Protein AF-A0A4S2EFX0-F1 (afdb_monomer_lite)

pLDDT: mean 88.39, std 13.39, range [32.31, 98.19]

Organism: Parabacteroides distasonis (NCBI:txid823)

Foldseek 3Di:
DDQPWPDPPAAWDAPPDDLVNLLGLAVTDSDPVLVVVQVVLCVVLVFDPVLLVQLSVQLSVLRPPNLLHDNDTHHHNLLSSLLSCLLVCLVVVDDCVVLVVVLVVQVPP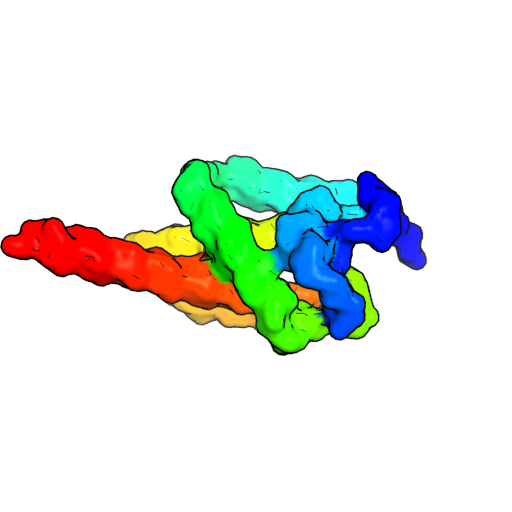PPRSSSSSVRSSVSSNVVNVVVVVCVVVVVD

Radius of gyration: 15.4 Å; chains: 1; bounding box: 50×30×37 Å

InterPro domains:
  IPR035952 Rhomboid-like superfamily [G3DSA:1.20.1540.10] (2-138)
  IPR035952 Rhomboid-like superfamily [SSF144091] (19-131)

Secondary structure (DSSP, 8-state):
-----SS-S-S-B-TT--HHHHHHGGG--SSHHHHHHHHHHHHHH---HHHHHHHHHHHHHHHTSGGG--SS-B-STHHHHHHHHHHHHHHTT--THHHHHHHHHHHTSTT--HHHHHHHHHHHHHHHHHHHHHHHHTT-

Structure (mmCIF, N/CA/C/O backbone):
data_AF-A0A4S2EFX0-F1
#
_entry.id   AF-A0A4S2EFX0-F1
#
loop_
_atom_site.group_PDB
_atom_site.id
_atom_site.type_symbol
_atom_site.label_atom_id
_atom_site.label_alt_id
_atom_site.label_comp_id
_atom_site.label_asym_id
_atom_site.label_entity_id
_atom_site.label_seq_id
_atom_site.pdbx_PDB_ins_code
_atom_site.Cartn_x
_atom_site.Cartn_y
_atom_site.Cartn_z
_atom_site.occupancy
_atom_site.B_iso_or_equiv
_atom_site.auth_seq_id
_atom_site.auth_comp_id
_atom_site.auth_asym_id
_atom_site.auth_atom_id
_atom_site.pdbx_PDB_model_num
ATOM 1 N N . MET A 1 1 ? 22.131 -5.503 -12.632 1.00 35.03 1 MET A N 1
ATOM 2 C CA . MET A 1 1 ? 21.477 -5.897 -11.366 1.00 35.03 1 MET A CA 1
ATOM 3 C C . MET A 1 1 ? 20.569 -7.075 -11.675 1.00 35.03 1 MET A C 1
ATOM 5 O O . MET A 1 1 ? 19.579 -6.887 -12.367 1.00 35.03 1 MET A O 1
ATOM 9 N N . VAL A 1 2 ? 20.958 -8.291 -11.286 1.00 32.31 2 VAL A N 1
ATOM 10 C CA . VAL A 1 2 ? 20.162 -9.497 -11.552 1.00 32.31 2 VAL A CA 1
ATOM 11 C C . VAL A 1 2 ? 18.948 -9.451 -10.629 1.00 32.31 2 VAL A C 1
ATOM 13 O O . VAL A 1 2 ? 19.073 -9.641 -9.422 1.00 32.31 2 VAL A O 1
ATOM 16 N N . ILE A 1 3 ? 17.781 -9.130 -11.189 1.00 45.12 3 ILE A N 1
ATOM 17 C CA . ILE A 1 3 ? 16.500 -9.411 -10.544 1.00 45.12 3 ILE A CA 1
ATOM 18 C C . ILE A 1 3 ? 16.449 -10.934 -10.464 1.00 45.12 3 ILE A C 1
ATOM 20 O O . ILE A 1 3 ? 16.264 -11.600 -11.481 1.00 45.12 3 ILE A O 1
ATOM 24 N N . LEU A 1 4 ? 16.697 -11.498 -9.281 1.00 41.41 4 LEU A N 1
ATOM 25 C CA . LEU A 1 4 ? 16.442 -12.911 -9.037 1.00 41.41 4 LEU A CA 1
ATOM 26 C C . LEU A 1 4 ? 14.917 -13.052 -9.005 1.00 41.41 4 LEU A C 1
ATOM 28 O O . LEU A 1 4 ? 14.279 -12.950 -7.958 1.00 41.41 4 LEU A O 1
ATOM 32 N N . GLN A 1 5 ? 14.334 -13.147 -10.197 1.00 49.34 5 GLN A N 1
ATOM 33 C CA . GLN A 1 5 ? 12.903 -13.207 -10.428 1.00 49.34 5 GLN A CA 1
ATOM 34 C C . GLN A 1 5 ? 12.439 -14.596 -9.975 1.00 49.34 5 GLN A C 1
ATOM 36 O O . GLN A 1 5 ? 12.348 -15.530 -10.762 1.00 49.34 5 GLN A O 1
ATOM 41 N N . LEU A 1 6 ? 12.167 -14.750 -8.675 1.00 49.47 6 LEU A N 1
ATOM 42 C CA . LEU A 1 6 ? 11.620 -15.989 -8.098 1.00 49.47 6 LEU A CA 1
ATOM 43 C C . LEU A 1 6 ? 10.192 -16.301 -8.595 1.00 49.47 6 LEU A C 1
ATOM 45 O O . LEU A 1 6 ? 9.593 -17.289 -8.191 1.00 49.47 6 LEU A O 1
ATOM 49 N N . ALA A 1 7 ? 9.655 -15.475 -9.491 1.00 45.53 7 ALA A N 1
ATOM 50 C CA . ALA A 1 7 ? 8.403 -15.680 -10.187 1.00 45.53 7 ALA A CA 1
ATOM 51 C C . ALA A 1 7 ? 8.659 -15.541 -11.689 1.00 45.53 7 ALA A C 1
ATOM 53 O O . ALA A 1 7 ? 9.008 -14.459 -12.162 1.00 45.53 7 ALA A O 1
ATOM 54 N N . GLY A 1 8 ? 8.510 -16.629 -12.444 1.00 51.53 8 GLY A N 1
ATOM 55 C CA . GLY A 1 8 ? 8.619 -16.583 -13.899 1.00 51.53 8 GLY A CA 1
ATOM 56 C C . GLY A 1 8 ? 7.682 -15.520 -14.474 1.00 51.53 8 GLY A C 1
ATOM 57 O O . GLY A 1 8 ? 6.493 -15.589 -14.211 1.00 51.53 8 GLY A O 1
ATOM 58 N N . LYS A 1 9 ? 8.243 -14.533 -15.187 1.00 56.78 9 LYS A N 1
ATOM 59 C CA . LYS A 1 9 ? 7.655 -13.516 -16.095 1.00 56.78 9 LYS A CA 1
ATOM 60 C C . LYS A 1 9 ? 6.271 -12.865 -15.844 1.00 56.78 9 LYS A C 1
ATOM 62 O O . LYS A 1 9 ? 5.973 -11.935 -16.576 1.00 56.78 9 LYS A O 1
ATOM 67 N N . HIS A 1 10 ? 5.451 -13.243 -14.863 1.00 61.78 10 HIS A N 1
ATOM 68 C CA . HIS A 1 10 ? 3.995 -13.056 -14.978 1.00 61.78 10 HIS A CA 1
ATOM 69 C C . HIS A 1 10 ? 3.241 -12.517 -13.756 1.00 61.78 10 HIS A C 1
ATOM 71 O O . HIS A 1 10 ? 2.026 -12.616 -13.735 1.00 61.78 10 HIS A O 1
ATOM 77 N N . PHE A 1 11 ? 3.886 -11.921 -12.749 1.00 81.00 11 PHE A N 1
ATOM 78 C CA . PHE A 1 11 ? 3.138 -11.394 -11.593 1.00 81.00 11 PHE A CA 1
ATOM 79 C C . PHE A 1 11 ? 3.752 -10.095 -11.055 1.00 81.00 11 PHE A C 1
ATOM 81 O O . PHE A 1 11 ? 4.281 -10.052 -9.947 1.00 81.00 11 PHE A O 1
ATOM 88 N N . TYR A 1 12 ? 3.741 -9.036 -11.852 1.00 88.06 12 TYR A N 1
ATOM 89 C CA . TYR A 1 12 ? 4.130 -7.674 -11.472 1.00 88.06 12 TYR A CA 1
ATOM 90 C C . TYR A 1 12 ? 3.226 -6.702 -12.217 1.00 88.06 12 TYR A C 1
ATOM 92 O O . TYR A 1 12 ? 2.734 -7.063 -13.279 1.00 88.06 12 TYR A O 1
ATOM 100 N N . PHE A 1 13 ? 3.048 -5.482 -11.708 1.00 92.06 13 PHE A N 1
ATOM 101 C CA . PHE A 1 13 ? 2.299 -4.470 -12.451 1.00 92.06 13 PHE A CA 1
ATOM 102 C C . PHE A 1 13 ? 3.183 -3.318 -12.939 1.00 92.06 13 PHE A C 1
ATOM 104 O O . PHE A 1 13 ? 4.046 -2.827 -12.206 1.00 92.06 13 PHE A O 1
ATOM 111 N N . ASP A 1 14 ? 2.959 -2.891 -14.174 1.00 90.56 14 ASP A N 1
ATOM 112 C CA . ASP A 1 14 ? 3.486 -1.675 -14.789 1.00 90.56 14 ASP A CA 1
ATOM 113 C C . ASP A 1 14 ? 2.390 -0.995 -15.633 1.00 90.56 14 ASP A C 1
ATOM 115 O O . ASP A 1 14 ? 1.211 -1.337 -15.534 1.00 90.56 14 ASP A O 1
ATOM 119 N N . THR A 1 15 ? 2.754 0.002 -16.439 1.00 87.69 15 THR A N 1
ATOM 120 C CA . THR A 1 15 ? 1.807 0.763 -17.272 1.00 87.69 15 THR A CA 1
ATOM 121 C C . THR A 1 15 ? 1.043 -0.063 -18.312 1.00 87.69 15 THR A C 1
ATOM 123 O O . THR A 1 15 ? 0.033 0.421 -18.816 1.00 87.69 15 THR A O 1
ATOM 126 N N . ASN A 1 16 ? 1.511 -1.263 -18.662 1.00 87.50 16 ASN A N 1
ATOM 127 C CA . ASN A 1 16 ? 0.931 -2.126 -19.696 1.00 87.50 16 ASN A CA 1
ATOM 128 C C . ASN A 1 16 ? 0.351 -3.430 -19.128 1.00 87.50 16 ASN A C 1
ATOM 130 O O . ASN A 1 16 ? 0.014 -4.341 -19.887 1.00 87.50 16 ASN A O 1
ATOM 134 N N . SER A 1 17 ? 0.267 -3.542 -17.804 1.00 87.06 17 SER A N 1
ATOM 135 C CA . SER A 1 17 ? -0.185 -4.762 -17.149 1.00 87.06 17 SER A CA 1
ATOM 136 C C . SER A 1 17 ? -1.658 -5.057 -17.381 1.00 87.06 17 SER A C 1
ATOM 138 O O . SER A 1 17 ? -2.509 -4.169 -17.458 1.00 87.06 17 SER A O 1
ATOM 140 N N . ILE A 1 18 ? -1.962 -6.350 -17.460 1.00 90.62 18 ILE A N 1
ATOM 141 C CA . ILE A 1 18 ? -3.340 -6.829 -17.532 1.00 90.62 18 ILE A CA 1
ATOM 142 C C . ILE A 1 18 ? -3.956 -6.846 -16.125 1.00 90.62 18 ILE A C 1
ATOM 144 O O . ILE A 1 18 ? -3.230 -6.984 -15.139 1.00 90.62 18 ILE A O 1
ATOM 148 N N . PRO A 1 19 ? -5.296 -6.791 -15.986 1.00 90.94 19 PRO A N 1
ATOM 149 C CA . PRO A 1 19 ? -5.951 -6.732 -14.678 1.00 90.94 19 PRO A CA 1
ATOM 150 C C . PRO A 1 19 ? -5.514 -7.819 -13.689 1.00 90.94 19 PRO A C 1
ATOM 152 O O . PRO A 1 19 ? -5.439 -7.559 -12.495 1.00 90.94 19 PRO A O 1
ATOM 155 N N . TYR A 1 20 ? -5.197 -9.022 -14.170 1.00 90.94 20 TYR A N 1
ATOM 156 C CA . TYR A 1 20 ? -4.749 -10.147 -13.347 1.00 90.94 20 TYR A CA 1
ATOM 157 C C . TYR A 1 20 ? -3.451 -9.864 -12.568 1.00 90.94 20 TYR A C 1
ATOM 159 O O . TYR A 1 20 ? -3.330 -10.251 -11.404 1.00 90.94 20 TYR A O 1
ATOM 167 N N . ASP A 1 21 ? -2.519 -9.117 -13.158 1.00 92.00 21 ASP A N 1
ATOM 168 C CA . ASP A 1 21 ? -1.228 -8.799 -12.542 1.00 92.00 21 ASP A CA 1
ATOM 169 C C . ASP A 1 21 ? -1.389 -7.975 -11.255 1.00 92.00 21 ASP A C 1
ATOM 171 O O . ASP A 1 21 ? -0.691 -8.189 -10.259 1.00 92.00 21 ASP A O 1
ATOM 175 N N . HIS A 1 22 ? -2.379 -7.081 -11.241 1.00 93.94 22 HIS A N 1
ATOM 176 C CA . HIS A 1 22 ? -2.731 -6.232 -10.103 1.00 93.94 22 HIS A CA 1
ATOM 177 C C . HIS A 1 22 ? -3.203 -7.028 -8.878 1.00 93.94 22 HIS A C 1
ATOM 179 O O . HIS A 1 22 ? -3.050 -6.571 -7.744 1.00 93.94 22 HIS A O 1
ATOM 185 N N . PHE A 1 23 ? -3.735 -8.237 -9.074 1.00 94.06 23 PHE A N 1
ATOM 186 C CA . PHE A 1 23 ? -4.134 -9.114 -7.970 1.00 94.06 23 PHE A CA 1
ATOM 187 C C . PHE A 1 23 ? -2.957 -9.894 -7.381 1.00 94.06 23 PHE A C 1
ATOM 189 O O . PHE A 1 23 ? -3.009 -10.283 -6.209 1.00 94.06 23 PHE A O 1
ATOM 196 N N . LEU A 1 24 ? -1.902 -10.130 -8.167 1.00 92.38 24 LEU A N 1
ATOM 197 C CA . LEU A 1 24 ? -0.848 -11.083 -7.815 1.00 92.38 24 LEU A CA 1
ATOM 198 C C . LEU A 1 24 ? 0.520 -10.467 -7.541 1.00 92.38 24 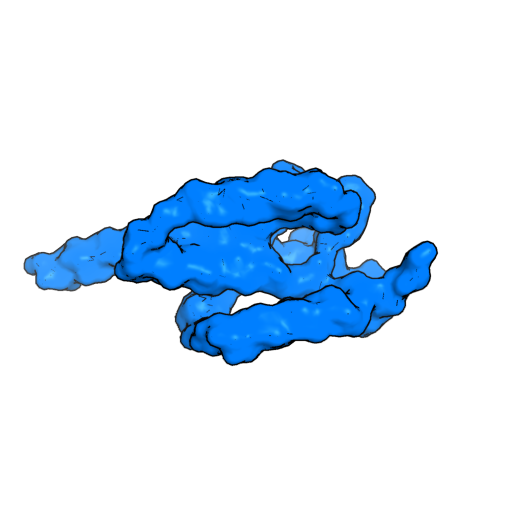LEU A C 1
ATOM 200 O O . LEU A 1 24 ? 1.341 -11.112 -6.886 1.00 92.38 24 LEU A O 1
ATOM 204 N N . TYR A 1 25 ? 0.760 -9.216 -7.940 1.00 92.50 25 TYR A N 1
ATOM 205 C CA . TYR A 1 25 ? 2.053 -8.549 -7.738 1.00 92.50 25 TYR A CA 1
ATOM 206 C C . TYR A 1 25 ? 2.527 -8.534 -6.274 1.00 92.50 25 TYR A C 1
ATOM 208 O O . TYR A 1 25 ? 3.724 -8.447 -5.999 1.00 92.50 25 TYR A O 1
ATOM 216 N N . THR A 1 26 ? 1.600 -8.607 -5.312 1.00 93.50 26 THR A N 1
ATOM 217 C CA . THR A 1 26 ? 1.925 -8.587 -3.881 1.00 93.50 26 THR A CA 1
ATOM 218 C C . THR A 1 26 ? 2.671 -9.847 -3.422 1.00 93.50 26 THR A C 1
ATOM 220 O O . THR A 1 26 ? 3.386 -9.819 -2.419 1.00 93.50 26 THR A O 1
ATOM 223 N N . PHE A 1 27 ? 2.534 -10.947 -4.170 1.00 91.19 27 PHE A N 1
ATOM 224 C CA . PHE A 1 27 ? 3.148 -12.239 -3.863 1.00 91.19 27 PHE A CA 1
ATOM 225 C C . PHE A 1 27 ? 4.530 -12.415 -4.499 1.00 91.19 27 PHE A C 1
ATOM 227 O O . PHE A 1 27 ? 5.240 -13.366 -4.173 1.00 91.19 27 PHE A O 1
ATOM 234 N N . THR A 1 28 ? 4.962 -11.489 -5.354 1.00 90.19 28 THR A N 1
ATOM 235 C CA . THR A 1 28 ? 6.287 -11.521 -5.980 1.00 90.19 28 THR A CA 1
ATOM 236 C C . THR A 1 28 ? 7.222 -10.488 -5.399 1.00 90.19 28 THR A C 1
ATOM 238 O O . THR A 1 28 ? 6.805 -9.482 -4.839 1.00 90.19 28 THR A O 1
ATOM 241 N N . HIS A 1 29 ? 8.520 -10.758 -5.494 1.00 89.62 29 HIS A N 1
ATOM 242 C CA . HIS A 1 29 ? 9.549 -9.927 -4.893 1.00 89.62 29 HIS A CA 1
ATOM 243 C C . HIS A 1 29 ? 10.751 -9.840 -5.828 1.00 89.62 29 HIS A C 1
ATOM 245 O O . HIS A 1 29 ? 11.137 -10.825 -6.450 1.00 89.62 29 HIS A O 1
ATOM 251 N N . ALA A 1 30 ? 11.362 -8.657 -5.895 1.00 87.06 30 ALA A N 1
ATOM 252 C CA . ALA A 1 30 ? 12.517 -8.403 -6.755 1.00 87.06 30 ALA A CA 1
ATOM 253 C C . ALA A 1 30 ? 13.761 -9.232 -6.377 1.00 87.06 30 ALA A C 1
ATOM 255 O O . ALA A 1 30 ? 14.608 -9.499 -7.225 1.00 87.06 30 ALA A O 1
ATOM 256 N N . ASN A 1 31 ? 13.907 -9.578 -5.094 1.00 86.88 31 ASN A N 1
ATOM 257 C CA . ASN A 1 31 ? 15.001 -10.386 -4.558 1.00 86.88 31 ASN A CA 1
ATOM 258 C C . ASN A 1 31 ? 14.680 -10.855 -3.125 1.00 86.88 31 ASN A C 1
ATOM 260 O O . ASN A 1 31 ? 13.719 -10.393 -2.499 1.00 86.88 31 ASN A O 1
ATOM 264 N N . ILE A 1 32 ? 15.526 -11.743 -2.594 1.00 88.19 32 ILE A N 1
ATOM 265 C CA . ILE A 1 32 ? 15.387 -12.303 -1.243 1.00 88.19 32 ILE A CA 1
ATOM 266 C C . ILE A 1 32 ? 15.462 -11.240 -0.141 1.00 88.19 32 ILE A C 1
ATOM 268 O O . ILE A 1 32 ? 14.766 -11.354 0.859 1.00 88.19 32 ILE A O 1
ATOM 272 N N . PHE A 1 33 ? 16.248 -10.175 -0.321 1.00 89.12 33 PHE A N 1
ATOM 273 C CA . PHE A 1 33 ? 16.360 -9.106 0.671 1.00 89.12 33 PHE A CA 1
ATOM 274 C C . PHE A 1 33 ? 15.048 -8.318 0.798 1.00 89.12 33 PHE A C 1
ATOM 276 O O . PHE A 1 33 ? 14.563 -8.101 1.908 1.00 89.12 33 PHE A O 1
ATOM 283 N N . HIS A 1 34 ? 14.418 -7.967 -0.326 1.00 88.06 34 HIS A N 1
ATOM 284 C CA . HIS A 1 34 ? 13.101 -7.329 -0.338 1.00 88.06 34 HIS A CA 1
ATOM 285 C C . HIS A 1 34 ? 12.033 -8.232 0.302 1.00 88.06 34 HIS A C 1
ATOM 287 O O . HIS A 1 34 ? 11.237 -7.756 1.115 1.00 88.06 34 HIS A O 1
ATOM 293 N N . LEU A 1 35 ? 12.044 -9.536 -0.004 1.00 91.25 35 LEU A N 1
ATOM 294 C CA . LEU A 1 35 ? 11.154 -10.501 0.647 1.00 91.25 35 LEU A CA 1
ATOM 295 C C . LEU A 1 35 ? 11.377 -10.537 2.166 1.00 91.25 35 LEU A C 1
ATOM 297 O O . LEU A 1 35 ? 10.419 -10.401 2.926 1.00 91.25 35 LEU A O 1
ATOM 301 N N . SER A 1 36 ? 12.627 -10.645 2.618 1.00 93.31 36 SER A N 1
ATOM 302 C CA . SER A 1 36 ? 12.974 -10.680 4.041 1.00 93.31 36 SER A CA 1
ATOM 303 C C . SER A 1 36 ? 12.502 -9.433 4.790 1.00 93.31 36 SER A C 1
ATOM 305 O O . SER A 1 36 ? 11.913 -9.559 5.863 1.00 93.31 36 SER A O 1
ATOM 307 N N . LEU A 1 37 ? 12.682 -8.233 4.227 1.00 91.75 37 LEU A N 1
ATOM 308 C CA . LEU A 1 37 ? 12.192 -6.994 4.844 1.00 91.75 37 LEU A CA 1
ATOM 309 C C . LEU A 1 37 ? 10.662 -6.974 4.978 1.00 91.75 37 LEU A C 1
ATOM 311 O O . LEU A 1 37 ? 10.145 -6.597 6.034 1.00 91.75 37 LEU A O 1
ATOM 315 N N . ASN A 1 38 ? 9.939 -7.419 3.947 1.00 93.19 38 ASN A N 1
ATOM 316 C CA . ASN A 1 38 ? 8.478 -7.508 3.991 1.00 93.19 38 ASN A CA 1
ATOM 317 C C . ASN A 1 38 ? 8.010 -8.518 5.048 1.00 93.19 38 ASN A C 1
ATOM 319 O O . ASN A 1 38 ? 7.107 -8.213 5.830 1.00 93.19 38 ASN A O 1
ATOM 323 N N . LEU A 1 39 ? 8.658 -9.683 5.132 1.00 93.44 39 LEU A N 1
ATOM 324 C CA . LEU A 1 39 ? 8.348 -10.691 6.145 1.00 93.44 39 LEU A CA 1
ATOM 325 C C . LEU A 1 39 ? 8.634 -10.176 7.558 1.00 93.44 39 LEU A C 1
ATOM 327 O O . LEU A 1 39 ? 7.779 -10.308 8.430 1.00 93.44 39 LEU A O 1
ATOM 331 N N . ILE A 1 40 ? 9.775 -9.521 7.791 1.00 94.88 40 ILE A N 1
ATOM 332 C CA . ILE A 1 40 ? 10.095 -8.906 9.090 1.00 94.88 40 ILE A CA 1
ATOM 333 C C . ILE A 1 40 ? 9.013 -7.895 9.484 1.00 94.88 40 ILE A C 1
ATOM 335 O O . ILE A 1 40 ? 8.515 -7.927 10.612 1.00 94.88 40 ILE A O 1
ATOM 339 N N . ALA A 1 41 ? 8.611 -7.012 8.568 1.00 92.81 41 ALA A N 1
ATOM 340 C CA . ALA A 1 41 ? 7.556 -6.038 8.832 1.00 92.81 41 ALA A CA 1
ATOM 341 C C . ALA A 1 41 ? 6.213 -6.719 9.155 1.00 92.81 41 ALA A C 1
ATOM 343 O O . ALA A 1 41 ? 5.535 -6.318 10.107 1.00 92.81 41 ALA A O 1
ATOM 344 N N . LEU A 1 42 ? 5.864 -7.788 8.435 1.00 91.56 42 LEU A N 1
ATOM 345 C CA . LEU A 1 42 ? 4.660 -8.578 8.686 1.00 91.56 42 LEU A CA 1
ATOM 346 C C . LEU A 1 42 ? 4.691 -9.258 10.065 1.00 91.56 42 LEU A C 1
ATOM 348 O O . LEU A 1 42 ? 3.734 -9.131 10.835 1.00 91.56 42 LEU A O 1
ATOM 352 N N . PHE A 1 43 ? 5.804 -9.910 10.415 1.00 91.56 43 PHE A N 1
ATOM 353 C CA . PHE A 1 43 ? 6.001 -10.583 11.703 1.00 91.56 43 PHE A CA 1
ATOM 354 C C . PHE A 1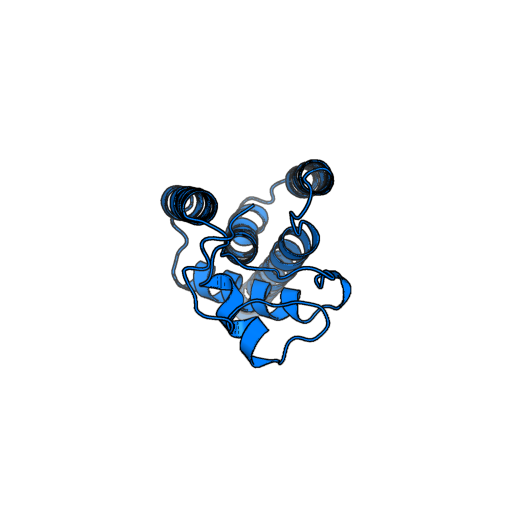 43 ? 6.006 -9.616 12.887 1.00 91.56 43 PHE A C 1
ATOM 356 O O . PHE A 1 43 ? 5.546 -9.977 13.972 1.00 91.56 43 PHE A O 1
ATOM 363 N N . ARG A 1 44 ? 6.498 -8.384 12.704 1.00 91.38 44 ARG A N 1
ATOM 364 C CA . ARG A 1 44 ? 6.452 -7.353 13.752 1.00 91.38 44 ARG A CA 1
ATOM 365 C C . ARG A 1 44 ? 5.060 -6.754 13.909 1.00 91.38 44 ARG A C 1
ATOM 367 O O . ARG A 1 44 ? 4.649 -6.488 15.037 1.00 91.38 44 ARG A O 1
ATOM 374 N N . PHE A 1 45 ? 4.330 -6.543 12.813 1.00 88.81 45 PHE A N 1
ATOM 375 C CA . PHE A 1 45 ? 2.996 -5.945 12.873 1.00 88.81 45 PHE A CA 1
ATOM 376 C C . PHE A 1 45 ? 1.914 -6.927 13.343 1.00 88.81 45 PHE A C 1
ATOM 378 O O . PHE A 1 45 ? 0.960 -6.498 13.996 1.00 88.81 45 PHE A O 1
ATOM 385 N N . LYS A 1 46 ? 2.059 -8.223 13.028 1.00 91.62 46 LYS A N 1
ATOM 386 C CA . LYS A 1 46 ? 1.096 -9.296 13.346 1.00 91.62 46 LYS A CA 1
ATOM 387 C C . LYS A 1 46 ? -0.356 -8.888 13.027 1.00 91.62 46 LYS A C 1
ATOM 389 O O . LYS A 1 46 ? -1.197 -8.826 13.932 1.00 91.62 46 LYS A O 1
ATOM 394 N N . PRO A 1 47 ? -0.666 -8.531 11.763 1.00 91.50 47 PRO A N 1
ATOM 395 C CA . PRO A 1 47 ? -2.014 -8.119 11.391 1.00 91.50 47 PRO A CA 1
ATOM 396 C C . PRO A 1 47 ? -3.020 -9.245 11.641 1.00 91.50 47 PRO A C 1
ATOM 398 O O . PRO A 1 47 ? -2.735 -10.422 11.443 1.00 91.50 47 PRO A O 1
ATOM 401 N N . ARG A 1 48 ? -4.236 -8.873 12.051 1.00 93.56 48 ARG A N 1
ATOM 402 C CA . ARG A 1 48 ? -5.363 -9.812 12.137 1.00 93.56 48 ARG A CA 1
ATOM 403 C C . ARG A 1 48 ? -5.875 -10.124 10.731 1.00 93.56 48 ARG A C 1
ATOM 405 O O . ARG A 1 48 ? -5.754 -9.279 9.850 1.00 93.56 48 ARG A O 1
ATOM 412 N N . VAL A 1 49 ? -6.571 -11.246 10.548 1.00 94.38 49 VAL A N 1
ATOM 413 C CA . VAL A 1 49 ? -7.137 -11.661 9.244 1.00 94.38 49 VAL A CA 1
ATOM 414 C C . VAL A 1 49 ? -7.939 -10.542 8.566 1.00 94.38 49 VAL A C 1
ATOM 416 O O . VAL A 1 49 ? -7.660 -10.191 7.425 1.00 94.38 49 VAL A O 1
ATOM 419 N N . LYS A 1 50 ? -8.859 -9.883 9.288 1.00 94.50 50 LYS A N 1
ATOM 420 C CA . LYS A 1 50 ? -9.625 -8.737 8.754 1.00 94.50 50 LYS A CA 1
ATOM 421 C C . LYS A 1 50 ? -8.724 -7.587 8.282 1.00 94.50 50 LYS A C 1
ATOM 423 O O . LYS A 1 50 ? -9.038 -6.909 7.312 1.00 94.50 50 LYS A O 1
ATOM 428 N N . THR A 1 51 ? -7.609 -7.359 8.976 1.00 95.94 51 THR A N 1
ATOM 429 C CA . THR A 1 51 ? -6.615 -6.345 8.605 1.00 95.94 51 THR A CA 1
ATOM 430 C C . THR A 1 51 ? -5.880 -6.722 7.332 1.00 95.94 51 THR A C 1
ATOM 432 O O . THR A 1 51 ? -5.708 -5.856 6.481 1.00 95.94 51 THR A O 1
ATOM 435 N N . CYS A 1 52 ? -5.514 -7.996 7.184 1.00 96.56 52 CYS A N 1
ATOM 436 C CA . CYS A 1 52 ? -4.917 -8.518 5.961 1.00 96.56 52 CYS A CA 1
ATOM 437 C C . CYS A 1 52 ? -5.871 -8.362 4.774 1.00 96.56 52 CYS A C 1
ATOM 439 O O . CYS A 1 52 ? -5.466 -7.841 3.746 1.00 96.56 52 CYS A O 1
ATOM 441 N N . LEU A 1 53 ? -7.149 -8.728 4.926 1.00 97.19 53 LEU A N 1
ATOM 442 C CA . LEU A 1 53 ? -8.137 -8.594 3.849 1.00 97.19 53 LEU A CA 1
ATOM 443 C C . LEU A 1 53 ? -8.278 -7.142 3.380 1.00 97.19 53 LEU A C 1
ATOM 445 O O . LEU A 1 53 ? -8.184 -6.870 2.188 1.00 97.19 53 LEU A O 1
ATOM 449 N N . ILE A 1 54 ? -8.433 -6.197 4.314 1.00 97.62 54 ILE A N 1
ATOM 450 C CA . ILE A 1 54 ? -8.513 -4.769 3.969 1.00 97.62 54 ILE A CA 1
ATOM 451 C C . ILE A 1 54 ? -7.199 -4.290 3.346 1.00 97.62 54 ILE A C 1
ATOM 453 O O . ILE A 1 54 ? -7.234 -3.560 2.361 1.00 97.62 54 ILE A O 1
ATOM 457 N N . GLY A 1 55 ? -6.049 -4.704 3.886 1.00 97.62 55 GLY A N 1
ATOM 458 C CA . GLY A 1 55 ? -4.736 -4.359 3.341 1.00 97.62 55 GLY A CA 1
ATOM 459 C C . GLY A 1 55 ? -4.553 -4.839 1.901 1.00 97.62 55 GLY A C 1
ATOM 460 O O . GLY A 1 55 ? -4.103 -4.064 1.063 1.00 97.62 55 GLY A O 1
ATOM 461 N N . TYR A 1 56 ? -4.975 -6.072 1.609 1.00 98.00 56 TYR A N 1
ATOM 462 C CA . TYR A 1 56 ? -4.928 -6.668 0.275 1.00 98.00 56 TYR A CA 1
ATOM 463 C C . TYR A 1 56 ? -5.856 -5.945 -0.698 1.00 98.00 56 TYR A C 1
ATOM 465 O O . TYR A 1 56 ? -5.404 -5.461 -1.730 1.00 98.00 56 TYR A O 1
ATOM 473 N N . VAL A 1 57 ? -7.130 -5.770 -0.336 1.00 98.00 57 VAL A N 1
ATOM 474 C CA . VAL A 1 57 ? -8.087 -5.020 -1.166 1.00 98.00 57 VAL A CA 1
ATOM 475 C C . VAL A 1 57 ? -7.565 -3.612 -1.449 1.00 98.00 57 VAL A C 1
ATOM 477 O O . VAL A 1 57 ? -7.605 -3.153 -2.585 1.00 98.00 57 VAL A O 1
ATOM 480 N N . SER A 1 58 ? -7.017 -2.938 -0.437 1.00 98.19 58 SER A N 1
ATOM 481 C CA . SER A 1 58 ? -6.524 -1.567 -0.588 1.00 98.19 58 SER A CA 1
ATOM 482 C C . SER A 1 58 ? -5.323 -1.477 -1.523 1.00 98.19 58 SER A C 1
ATOM 484 O O . SER A 1 58 ? -5.254 -0.535 -2.306 1.00 98.19 58 SER A O 1
ATOM 486 N N . CYS A 1 59 ? -4.389 -2.432 -1.472 1.00 97.31 59 CYS A N 1
ATOM 487 C CA . CYS A 1 59 ? -3.223 -2.404 -2.351 1.00 97.31 59 CYS A CA 1
ATOM 488 C C . CYS A 1 59 ? -3.559 -2.811 -3.791 1.00 97.31 59 CYS A C 1
ATOM 490 O O . CYS A 1 59 ? -3.055 -2.191 -4.726 1.00 97.31 59 CYS A O 1
ATOM 492 N N . VAL A 1 60 ? -4.478 -3.765 -3.980 1.00 97.50 60 VAL A N 1
ATOM 493 C CA . VAL A 1 60 ? -5.015 -4.101 -5.307 1.00 97.50 60 VAL A CA 1
ATOM 494 C C . VAL A 1 60 ? -5.701 -2.878 -5.914 1.00 97.50 60 VAL A C 1
ATOM 496 O O . VAL A 1 60 ? -5.320 -2.454 -7.002 1.00 97.50 60 VAL A O 1
ATOM 499 N N . LEU A 1 61 ? -6.630 -2.239 -5.191 1.00 97.81 61 LEU A N 1
ATOM 500 C CA . LEU A 1 61 ? -7.296 -1.015 -5.656 1.00 97.81 61 LEU A CA 1
ATOM 501 C C . LEU A 1 61 ? -6.295 0.107 -5.956 1.00 97.81 61 LEU A C 1
ATOM 503 O O . LEU A 1 61 ? -6.416 0.777 -6.978 1.00 97.81 61 LEU A O 1
ATOM 507 N N . ALA A 1 62 ? -5.286 0.290 -5.100 1.00 97.62 62 ALA A N 1
ATOM 508 C CA . ALA A 1 62 ? -4.238 1.280 -5.316 1.00 97.62 62 ALA A CA 1
ATOM 509 C C . ALA A 1 62 ? -3.462 1.030 -6.617 1.00 97.62 62 ALA A C 1
ATOM 511 O O . ALA A 1 62 ? -3.104 1.987 -7.296 1.00 97.62 62 ALA A O 1
ATOM 512 N N . SER A 1 63 ? -3.219 -0.231 -6.978 1.00 96.56 63 SER A N 1
ATOM 513 C CA . SER A 1 63 ? -2.464 -0.576 -8.187 1.00 96.56 63 SER A CA 1
ATOM 514 C C . SER A 1 63 ? -3.214 -0.260 -9.486 1.00 96.56 63 SER A C 1
ATOM 516 O O . SER A 1 63 ? -2.569 -0.008 -10.497 1.00 96.56 63 SER A O 1
ATOM 518 N N . PHE A 1 64 ? -4.551 -0.199 -9.457 1.00 95.88 64 PHE A N 1
ATOM 519 C CA . PHE A 1 64 ? -5.369 0.241 -10.596 1.00 95.88 64 PHE A CA 1
ATOM 520 C C . PHE A 1 64 ? -5.382 1.764 -10.781 1.00 95.88 64 PHE A C 1
ATOM 522 O O . PHE A 1 64 ? -5.852 2.259 -11.804 1.00 95.88 64 PHE A O 1
ATOM 529 N N . VAL A 1 65 ? -4.883 2.534 -9.809 1.00 96.06 65 VAL A N 1
ATOM 530 C CA . VAL A 1 65 ? -4.777 3.988 -9.946 1.00 96.06 65 VAL A CA 1
ATOM 531 C C . VAL A 1 65 ? -3.596 4.299 -10.875 1.00 96.06 65 VAL A C 1
ATOM 533 O O . VAL A 1 65 ? -2.468 3.937 -10.534 1.00 96.06 65 VAL A O 1
ATOM 536 N N . PRO A 1 66 ? -3.784 5.033 -11.993 1.00 92.69 66 PRO A N 1
ATOM 537 C CA . PRO A 1 66 ? -2.702 5.319 -12.944 1.00 92.69 66 PRO A CA 1
ATOM 538 C C . PRO A 1 66 ? -1.470 5.965 -12.302 1.00 92.69 66 PRO A C 1
ATOM 540 O O . PRO A 1 66 ? -0.340 5.675 -12.682 1.00 92.69 66 PRO A O 1
ATOM 543 N N . LEU A 1 67 ? -1.676 6.783 -11.262 1.00 92.56 67 LEU A N 1
ATOM 544 C CA . LEU A 1 67 ? -0.597 7.394 -10.486 1.00 92.56 67 LEU A CA 1
ATOM 545 C C . LEU A 1 67 ? 0.361 6.354 -9.885 1.00 92.56 67 LEU A C 1
ATOM 547 O O . LEU A 1 67 ? 1.556 6.625 -9.780 1.00 92.56 67 LEU A O 1
ATOM 551 N N . ALA A 1 68 ? -0.144 5.184 -9.487 1.00 92.19 68 ALA A N 1
ATOM 552 C CA . ALA A 1 68 ? 0.651 4.129 -8.873 1.00 92.19 68 ALA A CA 1
ATOM 553 C C . ALA A 1 68 ? 1.499 3.349 -9.884 1.00 92.19 68 ALA A C 1
ATOM 555 O O . ALA A 1 68 ? 2.437 2.669 -9.478 1.00 92.19 68 ALA A O 1
ATOM 556 N N . SER A 1 69 ? 1.192 3.433 -11.179 1.00 91.12 69 SER A N 1
ATOM 557 C CA . SER A 1 69 ? 1.954 2.739 -12.214 1.00 91.12 69 SER A CA 1
ATOM 558 C C . SER A 1 69 ? 3.287 3.437 -12.470 1.00 91.12 69 SER A C 1
ATOM 560 O O . SER A 1 69 ? 3.384 4.668 -12.500 1.00 91.12 69 SER A O 1
ATOM 562 N N . LEU A 1 70 ? 4.331 2.634 -12.651 1.00 89.56 70 LEU A N 1
ATOM 563 C CA . LEU A 1 70 ? 5.655 3.085 -13.057 1.00 89.56 70 LEU A CA 1
ATOM 564 C C . LEU A 1 70 ? 6.005 2.467 -14.417 1.00 89.56 70 LEU A C 1
ATOM 566 O O . LEU A 1 70 ? 5.492 1.397 -14.737 1.00 89.56 70 LEU A O 1
ATOM 570 N N . PRO A 1 71 ? 6.929 3.077 -15.183 1.00 87.69 71 PRO A N 1
ATOM 571 C CA . PRO A 1 71 ? 7.479 2.457 -16.392 1.00 87.69 71 PRO A CA 1
ATOM 572 C C . PRO A 1 71 ? 8.267 1.167 -16.117 1.00 87.69 71 PRO A C 1
ATOM 574 O O . PRO A 1 71 ? 8.635 0.455 -17.043 1.00 87.69 71 PRO A O 1
ATOM 577 N N . VAL A 1 72 ? 8.585 0.901 -14.846 1.00 87.94 72 VAL A N 1
ATOM 578 C CA . VAL A 1 72 ? 9.299 -0.289 -14.388 1.00 87.94 72 VAL A CA 1
ATOM 579 C C . VAL A 1 72 ? 8.368 -1.196 -13.574 1.00 87.94 72 VAL A C 1
ATOM 581 O O . VAL A 1 72 ? 7.521 -0.680 -12.838 1.00 87.94 72 VAL A O 1
ATOM 584 N N . PRO A 1 73 ? 8.559 -2.528 -13.633 1.00 90.38 73 PRO A N 1
ATOM 585 C CA . PRO A 1 73 ? 7.764 -3.494 -12.882 1.00 90.38 73 PRO A CA 1
ATOM 586 C C . PRO A 1 73 ? 7.696 -3.214 -11.379 1.00 90.38 73 PRO A C 1
ATOM 588 O O . PRO A 1 73 ? 8.718 -3.172 -10.689 1.00 90.38 73 PRO A O 1
ATOM 591 N N . THR A 1 74 ? 6.479 -3.104 -10.850 1.00 92.81 74 THR A N 1
ATOM 592 C CA . THR A 1 74 ? 6.216 -3.046 -9.410 1.00 92.81 74 THR A CA 1
ATOM 593 C C . THR A 1 74 ? 5.819 -4.425 -8.888 1.00 92.81 74 THR A C 1
ATOM 595 O O . THR A 1 74 ? 4.891 -5.061 -9.382 1.00 92.81 74 THR A O 1
ATOM 598 N N . CYS A 1 75 ? 6.511 -4.876 -7.843 1.00 92.62 75 CYS A N 1
ATOM 599 C CA . CYS A 1 75 ? 6.231 -6.113 -7.118 1.00 92.62 75 CYS A CA 1
ATOM 600 C C . CYS A 1 75 ? 6.418 -5.904 -5.610 1.00 92.62 75 CYS A C 1
ATOM 602 O O . CYS A 1 75 ? 7.104 -4.969 -5.182 1.00 92.62 75 CYS A O 1
ATOM 604 N N . GLY A 1 76 ? 5.843 -6.790 -4.803 1.00 92.44 76 GLY A N 1
ATOM 605 C CA . GLY A 1 76 ? 6.103 -6.868 -3.368 1.00 92.44 76 GLY A CA 1
ATOM 606 C C . GLY A 1 76 ? 4.901 -6.579 -2.481 1.00 92.44 76 GLY A C 1
ATOM 607 O O . GLY A 1 76 ? 3.935 -5.906 -2.842 1.00 92.44 76 GLY A O 1
ATOM 608 N N . MET A 1 77 ? 5.010 -7.061 -1.246 1.00 94.50 77 MET A N 1
ATOM 609 C CA . MET A 1 77 ? 3.963 -6.971 -0.229 1.00 94.50 77 MET A CA 1
ATOM 610 C C . MET A 1 77 ? 3.929 -5.622 0.514 1.00 94.50 77 MET A C 1
ATOM 612 O O . MET A 1 77 ? 3.049 -5.358 1.330 1.00 94.50 77 MET A O 1
ATOM 616 N N . SER A 1 78 ? 4.863 -4.716 0.247 1.00 94.50 78 SER A N 1
ATOM 617 C CA . SER A 1 78 ? 4.999 -3.472 1.014 1.00 94.50 78 SER A CA 1
ATOM 618 C C . SER A 1 78 ? 3.775 -2.539 0.913 1.00 94.50 78 SER A C 1
ATOM 620 O O . SER A 1 78 ? 3.407 -1.919 1.911 1.00 94.50 78 SER A O 1
ATOM 622 N N . GLY A 1 79 ? 3.065 -2.503 -0.223 1.00 95.69 79 GLY A N 1
ATOM 623 C CA . GLY A 1 79 ? 1.771 -1.805 -0.342 1.00 95.69 79 GLY A CA 1
ATOM 624 C C . GLY A 1 79 ? 0.680 -2.408 0.558 1.00 95.69 79 GLY A C 1
ATOM 625 O O . GLY A 1 79 ? 0.021 -1.691 1.313 1.00 95.69 79 GLY A O 1
ATOM 626 N N . PHE A 1 80 ? 0.563 -3.740 0.571 1.00 97.19 80 PHE A N 1
ATOM 627 C CA . PHE A 1 80 ? -0.315 -4.479 1.487 1.00 97.19 80 PHE A CA 1
ATOM 628 C C . PHE A 1 80 ? 0.006 -4.170 2.958 1.00 97.19 80 PHE A C 1
ATOM 630 O O . PHE A 1 80 ? -0.899 -3.922 3.762 1.00 97.19 80 PHE A O 1
ATOM 637 N N . ILE A 1 81 ? 1.294 -4.139 3.318 1.00 96.38 81 ILE A N 1
ATOM 638 C CA . ILE A 1 81 ? 1.755 -3.839 4.682 1.00 96.38 81 ILE A CA 1
ATOM 639 C C . ILE A 1 81 ? 1.346 -2.416 5.080 1.00 96.38 81 ILE A C 1
ATOM 641 O O . ILE A 1 81 ? 0.875 -2.200 6.198 1.00 96.38 81 ILE A O 1
ATOM 645 N N . MET A 1 82 ? 1.455 -1.449 4.168 1.00 96.00 82 MET A N 1
ATOM 646 C CA . MET A 1 82 ? 0.996 -0.078 4.409 1.00 96.00 82 MET A CA 1
ATOM 647 C C . MET A 1 82 ? -0.522 0.007 4.607 1.00 96.00 82 MET A C 1
ATOM 649 O O . MET A 1 82 ? -0.980 0.672 5.540 1.00 96.00 82 MET A O 1
ATOM 653 N N . GLY A 1 83 ? -1.305 -0.738 3.822 1.00 96.69 83 GLY A N 1
ATOM 654 C CA . GLY A 1 83 ? -2.745 -0.880 4.056 1.00 96.69 83 GLY A CA 1
ATOM 655 C C . GLY A 1 83 ? -3.061 -1.495 5.428 1.00 96.69 83 GLY A C 1
ATOM 656 O O . GLY A 1 83 ? -3.958 -1.042 6.144 1.00 96.69 83 GLY A O 1
ATOM 657 N N . CYS A 1 84 ? -2.267 -2.473 5.866 1.00 96.06 84 CYS A N 1
ATOM 658 C CA . CYS A 1 84 ? -2.377 -3.049 7.205 1.00 96.06 84 CYS A CA 1
ATOM 659 C C . CYS A 1 84 ? -2.067 -2.018 8.310 1.00 96.06 84 CYS A C 1
ATOM 661 O O . CYS A 1 84 ? -2.798 -1.942 9.308 1.00 96.06 84 CYS A O 1
ATOM 663 N N . TYR A 1 85 ? -1.035 -1.187 8.126 1.00 94.44 85 TYR A N 1
ATOM 664 C CA . TYR A 1 85 ? -0.665 -0.122 9.066 1.00 94.44 85 TYR A CA 1
ATOM 665 C C . TYR A 1 85 ? -1.756 0.935 9.244 1.00 94.44 85 TYR A C 1
ATOM 667 O O . TYR A 1 85 ? -1.914 1.452 10.358 1.00 94.44 85 TYR A O 1
ATOM 675 N N . ALA A 1 86 ? -2.549 1.214 8.207 1.00 95.88 86 ALA A N 1
ATOM 676 C CA . ALA A 1 86 ? -3.643 2.182 8.272 1.00 95.88 86 ALA A CA 1
ATOM 677 C C . ALA A 1 86 ? -4.632 1.891 9.410 1.00 95.88 86 ALA A C 1
ATOM 679 O O . ALA A 1 86 ? -5.119 2.823 10.053 1.00 95.88 86 ALA A O 1
ATOM 680 N N . ARG A 1 87 ? -4.843 0.612 9.765 1.00 95.00 87 ARG A N 1
ATOM 681 C CA . ARG A 1 87 ? -5.665 0.230 10.927 1.00 95.00 87 ARG A CA 1
ATOM 682 C C . ARG A 1 87 ? -5.176 0.883 12.213 1.00 95.00 87 ARG A C 1
ATOM 684 O O . ARG A 1 87 ? -5.980 1.375 12.999 1.00 95.00 87 ARG A O 1
ATOM 691 N N . ARG A 1 88 ? -3.863 0.839 12.458 1.00 93.19 88 ARG A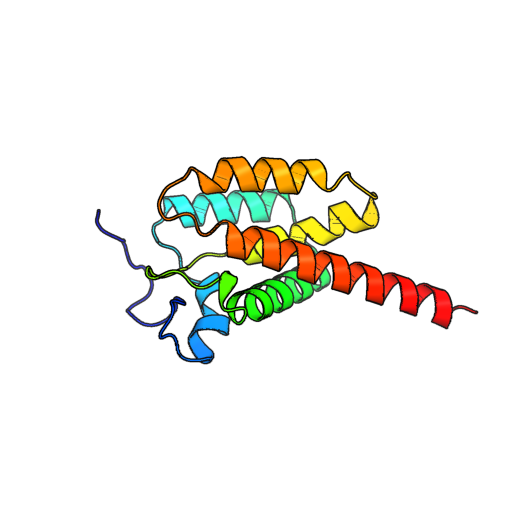 N 1
ATOM 692 C CA . ARG A 1 88 ? -3.253 1.382 13.679 1.00 93.19 88 ARG A CA 1
ATOM 693 C C . ARG A 1 88 ? -3.400 2.898 13.702 1.00 93.19 88 ARG A C 1
ATOM 695 O O . ARG A 1 88 ? -3.788 3.451 14.724 1.00 93.19 88 ARG A O 1
ATOM 702 N N . TYR A 1 89 ? -3.149 3.550 12.571 1.00 94.44 89 TYR A N 1
ATOM 703 C CA . TYR A 1 89 ? -3.319 4.996 12.452 1.00 94.44 89 TYR A CA 1
ATOM 704 C C . TYR A 1 89 ? -4.760 5.424 12.701 1.00 94.44 89 TYR A C 1
ATOM 706 O O . TYR A 1 89 ? -4.996 6.395 13.413 1.00 94.44 89 TYR A O 1
ATOM 714 N N . HIS A 1 90 ? -5.719 4.669 12.176 1.00 93.19 90 HIS A N 1
ATOM 715 C CA . HIS A 1 90 ? -7.124 4.968 12.372 1.00 93.19 90 HIS A CA 1
ATOM 716 C C . HIS A 1 90 ? -7.595 4.703 13.812 1.00 93.19 90 HIS A C 1
ATOM 718 O O . HIS A 1 90 ? -8.287 5.540 14.392 1.00 93.19 90 HIS A O 1
ATOM 724 N N . ALA A 1 91 ? -7.206 3.567 14.403 1.00 90.94 91 ALA A N 1
ATOM 725 C CA . ALA A 1 91 ? -7.625 3.164 15.747 1.00 90.94 91 ALA A CA 1
ATOM 726 C C . ALA A 1 91 ? -7.046 4.065 16.847 1.00 90.94 91 ALA A C 1
ATOM 728 O O . ALA A 1 91 ? -7.758 4.420 17.778 1.00 90.94 91 ALA A O 1
ATOM 729 N N . TYR A 1 92 ? -5.775 4.452 16.723 1.00 92.44 92 TYR A N 1
ATOM 730 C CA . TYR A 1 92 ? -5.082 5.281 17.716 1.00 92.44 92 TYR A CA 1
ATOM 731 C C . TYR A 1 92 ? -5.003 6.761 17.318 1.00 92.44 92 TYR A C 1
ATOM 733 O O . TYR A 1 92 ? -4.265 7.511 17.946 1.00 92.44 92 TYR A O 1
ATOM 741 N N . LYS A 1 93 ? -5.714 7.171 16.254 1.00 90.88 93 LYS A N 1
ATOM 742 C CA . LYS A 1 93 ? -5.735 8.548 15.722 1.00 90.88 93 LYS A CA 1
ATOM 743 C C . LYS A 1 93 ? -4.330 9.153 15.589 1.00 90.88 93 LYS A C 1
ATOM 745 O O . LYS A 1 93 ? -4.080 10.299 15.948 1.00 90.88 93 LYS A O 1
ATOM 750 N N . LEU A 1 94 ? -3.394 8.349 15.081 1.00 93.62 94 LEU A N 1
ATOM 751 C CA . LEU A 1 94 ? -2.005 8.770 14.924 1.00 93.62 94 LEU A CA 1
ATOM 752 C C . LEU A 1 94 ? -1.890 9.830 13.826 1.00 93.62 94 LEU A C 1
ATOM 754 O O . LEU A 1 94 ? -2.586 9.773 12.812 1.00 93.62 94 LEU A O 1
ATOM 758 N N . SER A 1 95 ? -0.952 10.758 14.011 1.00 93.00 95 SER A N 1
ATOM 759 C CA . SER A 1 95 ? -0.682 11.827 13.050 1.00 93.00 95 SER A CA 1
ATOM 760 C C . SER A 1 95 ? -0.222 11.282 11.696 1.00 93.00 95 SER A C 1
ATOM 762 O O . SER A 1 95 ? 0.804 10.602 11.606 1.00 93.00 95 SER A O 1
ATOM 764 N N . LEU A 1 96 ? -0.951 11.637 10.633 1.00 92.44 96 LEU A N 1
ATOM 765 C CA . LEU A 1 96 ? -0.652 11.244 9.251 1.00 92.44 96 LEU A CA 1
ATOM 766 C C . LEU A 1 96 ? 0.667 11.832 8.729 1.00 92.44 96 LEU A C 1
ATOM 768 O O . LEU A 1 96 ? 1.254 11.277 7.801 1.00 92.44 96 LEU A O 1
ATOM 772 N N . TRP A 1 97 ? 1.189 12.885 9.366 1.00 91.31 97 TRP A N 1
ATOM 773 C CA . TRP A 1 97 ? 2.472 13.495 9.009 1.00 91.31 97 TRP A CA 1
ATOM 774 C C . TRP A 1 97 ? 3.631 12.500 9.013 1.00 91.31 97 TRP A C 1
ATOM 776 O O . TRP A 1 97 ? 4.520 12.600 8.174 1.00 91.31 97 TRP A O 1
ATOM 786 N N . ARG A 1 98 ? 3.599 11.490 9.893 1.00 90.50 98 ARG A N 1
ATOM 787 C CA . ARG A 1 98 ? 4.625 10.434 9.922 1.00 90.50 98 ARG A CA 1
ATOM 788 C C . ARG A 1 98 ? 4.625 9.593 8.642 1.00 90.50 98 ARG A C 1
ATOM 790 O O . ARG A 1 98 ? 5.690 9.224 8.159 1.00 90.50 98 ARG A O 1
ATOM 797 N N . ILE A 1 99 ? 3.447 9.328 8.072 1.00 92.62 99 ILE A N 1
ATOM 798 C CA . ILE A 1 99 ? 3.304 8.588 6.810 1.00 92.62 99 ILE A CA 1
ATOM 799 C C . ILE A 1 99 ? 3.748 9.443 5.630 1.00 92.62 99 ILE A C 1
ATOM 801 O O . ILE A 1 99 ? 4.477 8.946 4.771 1.00 92.62 99 ILE A O 1
ATOM 805 N N . ILE A 1 100 ? 3.361 10.719 5.616 1.00 90.50 100 ILE A N 1
ATOM 806 C CA . ILE A 1 100 ? 3.770 11.675 4.580 1.00 90.50 100 ILE A CA 1
ATOM 807 C C . ILE A 1 100 ? 5.295 11.810 4.573 1.00 90.50 100 ILE A C 1
ATOM 809 O O . ILE A 1 100 ? 5.917 11.600 3.537 1.00 90.50 100 ILE A O 1
ATOM 813 N N . LEU A 1 101 ? 5.909 12.050 5.735 1.00 91.06 101 LEU A N 1
ATOM 814 C CA . LEU A 1 101 ? 7.361 12.180 5.856 1.00 91.06 101 LEU A CA 1
ATOM 815 C C . LEU A 1 101 ? 8.086 10.899 5.429 1.00 91.06 101 LEU A C 1
ATOM 817 O O . LEU A 1 101 ? 9.054 10.969 4.677 1.00 91.06 101 LEU A O 1
ATOM 821 N N . SER A 1 102 ? 7.589 9.725 5.837 1.00 88.12 102 SER A N 1
ATOM 822 C CA . SER A 1 102 ? 8.167 8.455 5.379 1.00 88.12 102 SER A CA 1
ATOM 823 C C . SER A 1 102 ? 8.066 8.284 3.858 1.00 88.12 102 SER A C 1
ATOM 825 O O . SER A 1 102 ? 9.011 7.805 3.241 1.00 88.12 102 SER A O 1
ATOM 827 N N . ASN A 1 103 ? 6.968 8.731 3.236 1.00 89.88 103 ASN A N 1
ATOM 828 C CA . ASN A 1 103 ? 6.796 8.687 1.783 1.00 89.88 103 ASN A CA 1
ATOM 829 C C . ASN A 1 103 ? 7.732 9.637 1.046 1.00 89.88 103 ASN A C 1
ATOM 831 O O . ASN A 1 103 ? 8.261 9.257 0.008 1.00 89.88 103 ASN A O 1
ATOM 835 N N . ILE A 1 104 ? 7.980 10.825 1.599 1.00 90.06 104 ILE A N 1
ATOM 836 C CA . ILE A 1 104 ? 8.960 11.763 1.044 1.00 90.06 104 ILE A CA 1
ATOM 837 C C . ILE A 1 104 ? 10.345 11.114 1.024 1.00 90.06 104 ILE A C 1
ATOM 839 O O . ILE A 1 104 ? 10.986 11.104 -0.019 1.00 90.06 104 ILE A O 1
ATOM 843 N N . VAL A 1 105 ? 10.781 10.505 2.132 1.00 89.94 105 VAL A N 1
ATOM 844 C CA . VAL A 1 105 ? 12.075 9.798 2.187 1.00 89.94 105 VAL A CA 1
ATOM 845 C C . VAL A 1 105 ? 12.128 8.663 1.158 1.00 89.94 105 VAL A C 1
ATOM 847 O O . VAL A 1 105 ? 13.109 8.534 0.429 1.00 89.94 105 VAL A O 1
ATOM 850 N N . MET A 1 106 ? 11.057 7.873 1.053 1.00 88.44 106 MET A N 1
ATOM 851 C CA . MET A 1 106 ? 10.954 6.781 0.079 1.00 88.44 106 MET A CA 1
ATOM 852 C C . MET A 1 106 ? 10.976 7.267 -1.378 1.00 88.44 106 MET A C 1
ATOM 854 O O . MET A 1 106 ? 11.459 6.540 -2.243 1.00 88.44 106 MET A O 1
ATOM 858 N N . ALA A 1 107 ? 10.509 8.486 -1.662 1.00 89.56 107 ALA A N 1
ATOM 859 C CA . ALA A 1 107 ? 10.515 9.056 -3.008 1.00 89.56 107 ALA A CA 1
ATOM 860 C C . ALA A 1 107 ? 11.924 9.339 -3.554 1.00 89.56 107 ALA A C 1
ATOM 862 O O . ALA A 1 107 ? 12.099 9.395 -4.770 1.00 89.56 107 ALA A O 1
ATOM 863 N N . PHE A 1 108 ? 12.927 9.467 -2.679 1.00 89.38 108 PHE A N 1
ATOM 864 C CA . PHE A 1 108 ? 14.332 9.620 -3.070 1.00 89.38 108 PHE A CA 1
ATOM 865 C C . PHE A 1 108 ? 15.052 8.287 -3.298 1.00 89.38 108 PHE A C 1
ATOM 867 O O . PHE A 1 108 ? 16.210 8.289 -3.712 1.00 89.38 108 PHE A O 1
ATOM 874 N N . ILE A 1 109 ? 14.399 7.149 -3.039 1.00 85.56 109 ILE A N 1
ATOM 875 C CA . ILE A 1 109 ? 14.977 5.825 -3.272 1.00 85.56 109 ILE A CA 1
ATOM 876 C C . ILE A 1 109 ? 14.645 5.403 -4.711 1.00 85.56 109 ILE A C 1
ATOM 878 O O . ILE A 1 109 ? 13.471 5.190 -5.029 1.00 85.56 109 ILE A O 1
ATOM 882 N N . PRO A 1 110 ? 15.645 5.253 -5.601 1.00 79.25 110 PRO A N 1
ATOM 883 C CA . PRO A 1 110 ? 15.399 4.848 -6.980 1.00 79.25 110 PRO A CA 1
ATOM 884 C C . PRO A 1 110 ? 14.654 3.512 -7.049 1.00 79.25 110 PRO A C 1
ATOM 886 O O . PRO A 1 110 ? 14.921 2.606 -6.262 1.00 79.25 110 PRO A O 1
ATOM 889 N N . LEU A 1 111 ? 13.737 3.382 -8.015 1.00 82.31 111 LEU A N 1
ATOM 890 C CA . LEU A 1 111 ? 12.923 2.176 -8.255 1.00 82.31 111 LEU A CA 1
ATOM 891 C C . LEU A 1 111 ? 11.948 1.811 -7.118 1.00 82.31 111 LEU A C 1
ATOM 893 O O . LEU A 1 111 ? 11.236 0.811 -7.218 1.00 82.31 111 LEU A O 1
ATOM 897 N N . PHE A 1 112 ? 11.869 2.613 -6.054 1.00 86.88 112 PHE A N 1
ATOM 898 C CA . PHE A 1 112 ? 10.914 2.409 -4.978 1.00 86.88 112 PHE A CA 1
ATOM 899 C C . PHE A 1 112 ? 9.584 3.084 -5.323 1.00 86.88 112 PHE A C 1
ATOM 901 O O . PHE A 1 112 ? 9.481 4.310 -5.407 1.00 86.88 112 PHE A O 1
ATOM 908 N N . ASN A 1 113 ? 8.535 2.286 -5.516 1.00 93.19 113 ASN A N 1
ATOM 909 C CA . ASN A 1 113 ? 7.213 2.803 -5.857 1.00 93.19 113 ASN A CA 1
ATOM 910 C C . ASN A 1 113 ? 6.489 3.380 -4.630 1.00 93.19 113 ASN A C 1
ATOM 912 O O . ASN A 1 113 ? 5.501 2.825 -4.169 1.00 93.19 113 ASN A O 1
ATOM 916 N N . TRP A 1 114 ? 6.960 4.515 -4.112 1.00 93.88 114 TRP A N 1
ATOM 917 C CA . TRP A 1 114 ? 6.365 5.195 -2.953 1.00 93.88 114 TRP A CA 1
ATOM 918 C C . TRP A 1 114 ? 4.868 5.509 -3.139 1.00 93.88 114 TRP A C 1
ATOM 920 O O . TRP A 1 114 ? 4.091 5.526 -2.184 1.00 93.88 114 TRP A O 1
ATOM 930 N N . ARG A 1 115 ? 4.426 5.707 -4.386 1.00 94.88 115 ARG A N 1
ATOM 931 C CA . ARG A 1 115 ? 3.036 6.044 -4.717 1.00 94.88 115 ARG A CA 1
ATOM 932 C C . ARG A 1 115 ? 2.089 4.916 -4.319 1.00 94.88 115 ARG A C 1
ATOM 934 O O . ARG A 1 115 ? 1.048 5.190 -3.722 1.00 94.88 115 ARG A O 1
ATOM 941 N N . ILE A 1 116 ? 2.469 3.656 -4.565 1.00 96.12 116 ILE A N 1
ATOM 942 C CA . ILE A 1 116 ? 1.649 2.504 -4.165 1.00 96.12 116 ILE A CA 1
ATOM 943 C C . ILE A 1 116 ? 1.525 2.404 -2.640 1.00 96.12 116 ILE A C 1
ATOM 945 O O . ILE A 1 116 ? 0.456 2.053 -2.140 1.00 96.12 116 ILE A O 1
ATOM 949 N N . HIS A 1 117 ? 2.567 2.766 -1.881 1.00 95.81 117 HIS A N 1
ATOM 950 C CA . HIS A 1 117 ? 2.555 2.751 -0.414 1.00 95.81 117 HIS A CA 1
ATOM 951 C C . HIS A 1 117 ? 1.578 3.772 0.144 1.00 95.81 117 HIS A C 1
ATOM 953 O O . HIS A 1 117 ? 0.755 3.430 0.996 1.00 95.81 117 HIS A O 1
ATOM 959 N N . LEU A 1 118 ? 1.653 5.009 -0.354 1.00 96.25 118 LEU A N 1
ATOM 960 C CA . LEU A 1 118 ? 0.766 6.085 0.069 1.00 96.25 118 LEU A CA 1
ATOM 961 C C . LEU A 1 118 ? -0.689 5.782 -0.293 1.00 96.25 118 LEU A C 1
ATOM 963 O O . LEU A 1 118 ? -1.561 5.868 0.569 1.00 96.25 118 LEU A O 1
ATOM 967 N N . LEU A 1 119 ? -0.951 5.376 -1.537 1.00 97.25 119 LEU A N 1
ATOM 968 C CA . LEU A 1 119 ? -2.305 5.075 -2.005 1.00 97.25 119 LEU A CA 1
ATOM 969 C C . LEU A 1 119 ? -2.922 3.895 -1.245 1.00 97.25 119 LEU A C 1
ATOM 971 O O . LEU A 1 119 ? -4.049 4.009 -0.765 1.00 97.25 119 LEU A O 1
ATOM 975 N N . SER A 1 120 ? -2.169 2.806 -1.046 1.00 97.69 120 SER A N 1
ATOM 976 C CA . SER A 1 120 ? -2.642 1.646 -0.272 1.00 97.69 120 SER A CA 1
ATOM 977 C C . SER A 1 120 ? -2.997 2.035 1.165 1.00 97.69 120 SER A C 1
ATOM 979 O O . SER A 1 120 ? -4.012 1.587 1.700 1.00 97.69 120 SER A O 1
ATOM 981 N N . PHE A 1 121 ? -2.180 2.890 1.792 1.00 97.56 121 PHE A N 1
ATOM 982 C CA . PHE A 1 121 ? -2.453 3.402 3.132 1.00 97.56 121 PHE A CA 1
ATOM 983 C C . PHE A 1 121 ? -3.722 4.263 3.163 1.00 97.56 121 PHE A C 1
ATOM 985 O O . PHE A 1 121 ? -4.577 4.051 4.022 1.00 97.56 121 PHE A O 1
ATOM 992 N N . LEU A 1 122 ? -3.852 5.229 2.248 1.00 97.12 122 LEU A N 1
ATOM 993 C CA . LEU A 1 122 ? -4.974 6.172 2.227 1.00 97.12 122 LEU A CA 1
ATOM 994 C C . LEU A 1 122 ? -6.306 5.462 1.964 1.00 97.12 122 LEU A C 1
ATOM 996 O O . LEU A 1 122 ? -7.268 5.695 2.696 1.00 97.12 122 LEU A O 1
ATOM 1000 N N . ILE A 1 123 ? -6.344 4.548 0.989 1.00 98.06 123 ILE A N 1
ATOM 1001 C CA . ILE A 1 123 ? -7.533 3.737 0.691 1.00 98.06 123 ILE A CA 1
ATOM 1002 C C . ILE A 1 1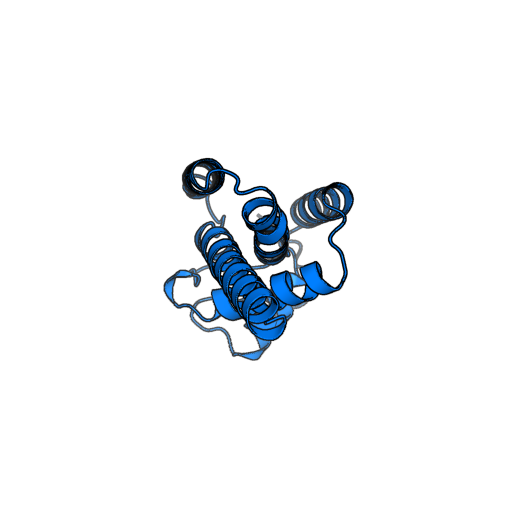23 ? -7.936 2.925 1.926 1.00 98.06 123 ILE A C 1
ATOM 1004 O O . ILE A 1 123 ? -9.086 2.996 2.363 1.00 98.06 123 ILE A O 1
ATOM 1008 N N . ALA A 1 124 ? -6.987 2.226 2.557 1.00 97.81 124 ALA A N 1
ATOM 1009 C CA . ALA A 1 124 ? -7.267 1.462 3.769 1.00 97.81 124 ALA A CA 1
ATOM 1010 C C . ALA A 1 124 ? -7.757 2.359 4.918 1.00 97.81 124 ALA A C 1
ATOM 1012 O O . ALA A 1 124 ? -8.697 1.996 5.629 1.00 97.81 124 ALA A O 1
ATOM 1013 N N . TYR A 1 125 ? -7.148 3.533 5.105 1.00 96.94 125 TYR A N 1
ATOM 1014 C CA . TYR A 1 125 ? -7.527 4.490 6.146 1.00 96.94 125 TYR A CA 1
ATOM 1015 C C . TYR A 1 125 ? -8.978 4.961 5.973 1.00 96.94 125 TYR A C 1
ATOM 1017 O O . TYR A 1 125 ? -9.737 4.972 6.946 1.00 96.94 125 TYR A O 1
ATOM 1025 N N . ILE A 1 126 ? -9.386 5.263 4.736 1.00 96.81 126 ILE A N 1
ATOM 1026 C CA . ILE A 1 126 ? -10.767 5.625 4.392 1.00 96.81 126 ILE A CA 1
ATOM 1027 C C . ILE A 1 126 ? -11.718 4.452 4.660 1.00 96.81 126 ILE A C 1
ATOM 1029 O O . ILE A 1 126 ? -12.737 4.647 5.324 1.00 96.81 126 ILE A O 1
ATOM 1033 N N . ILE A 1 127 ? -11.376 3.232 4.225 1.00 97.00 127 ILE A N 1
ATOM 1034 C CA . ILE A 1 127 ? -12.188 2.026 4.477 1.00 97.00 127 ILE A CA 1
ATOM 1035 C C . ILE A 1 127 ? -12.427 1.838 5.982 1.00 97.00 127 ILE A C 1
ATOM 1037 O O . ILE A 1 127 ? -13.561 1.607 6.407 1.00 97.00 127 ILE A O 1
ATOM 1041 N N . TYR A 1 128 ? -11.392 1.983 6.815 1.00 95.56 128 TYR A N 1
ATOM 1042 C CA . TYR A 1 128 ? -11.551 1.899 8.270 1.00 95.56 128 TYR A CA 1
ATOM 1043 C C . TYR A 1 128 ? -12.448 3.005 8.840 1.00 95.56 128 TYR A C 1
ATOM 1045 O O . TYR A 1 128 ? -13.227 2.724 9.756 1.00 95.56 128 TYR A O 1
ATOM 1053 N N . GLY A 1 129 ? -12.377 4.221 8.295 1.00 93.12 129 GLY A N 1
ATOM 1054 C CA . GLY A 1 129 ? -13.269 5.325 8.657 1.00 93.12 129 GLY A CA 1
ATOM 1055 C C . GLY A 1 129 ? -14.733 5.030 8.343 1.00 93.12 129 GLY A C 1
ATOM 1056 O O . GLY A 1 129 ? -15.596 5.193 9.210 1.00 93.12 129 GLY A O 1
ATOM 1057 N N . VAL A 1 130 ? -15.012 4.513 7.144 1.00 94.62 130 VAL A N 1
ATOM 1058 C CA . VAL A 1 130 ? -16.366 4.120 6.721 1.00 94.62 130 VAL A CA 1
ATOM 1059 C C . VAL A 1 130 ? -16.911 2.997 7.606 1.00 94.62 130 VAL A C 1
ATOM 1061 O O . VAL A 1 130 ? -18.013 3.121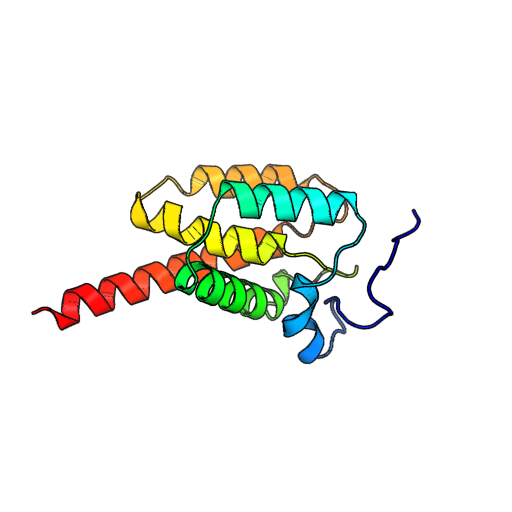 8.142 1.00 94.62 130 VAL A O 1
ATOM 1064 N N . ILE A 1 131 ? -16.124 1.940 7.839 1.00 93.06 131 ILE A N 1
ATOM 1065 C CA . ILE A 1 131 ? -16.521 0.823 8.712 1.00 93.06 131 ILE A CA 1
ATOM 1066 C C . ILE A 1 131 ? -16.833 1.317 10.132 1.00 93.06 131 ILE A C 1
ATOM 1068 O O . ILE A 1 131 ? -17.825 0.882 10.720 1.00 93.06 131 ILE A O 1
ATOM 1072 N N . GLN A 1 132 ? -16.019 2.224 10.691 1.00 89.50 132 GLN A N 1
ATOM 1073 C CA . GLN A 1 132 ? -16.287 2.794 12.016 1.00 89.50 132 GLN A CA 1
ATOM 1074 C C . GLN A 1 132 ? -17.604 3.580 12.020 1.00 89.50 132 GLN A C 1
ATOM 1076 O O . GLN A 1 132 ? -18.412 3.384 12.925 1.00 89.50 132 GLN A O 1
ATOM 1081 N N . LYS A 1 133 ? -17.845 4.431 11.013 1.00 90.12 133 LYS A N 1
ATOM 1082 C CA . LYS A 1 133 ? -19.069 5.242 10.927 1.00 90.12 133 LYS A CA 1
ATOM 1083 C C . LYS A 1 133 ? -20.326 4.370 10.872 1.00 90.12 133 LYS A C 1
ATOM 1085 O O . LYS A 1 133 ? -21.255 4.619 11.639 1.00 90.12 133 LYS A O 1
ATOM 1090 N N . ILE A 1 134 ? -20.328 3.334 10.029 1.00 90.56 134 ILE A N 1
ATOM 1091 C CA . ILE A 1 134 ? -21.448 2.384 9.900 1.00 90.56 134 ILE A CA 1
ATOM 1092 C C . ILE A 1 134 ? -21.673 1.637 11.219 1.00 90.56 134 ILE A C 1
ATOM 1094 O O . ILE A 1 134 ? -22.801 1.548 11.693 1.00 90.56 134 ILE A O 1
ATOM 1098 N N . SER A 1 135 ? -20.601 1.152 11.853 1.00 86.56 135 SER A N 1
ATOM 1099 C CA . SER A 1 135 ? -20.706 0.417 13.119 1.00 86.56 135 SER A CA 1
ATOM 1100 C C . SER A 1 135 ? -21.230 1.263 14.283 1.00 86.56 135 SER A C 1
ATOM 1102 O O . SER A 1 135 ? -21.726 0.682 15.245 1.00 86.56 135 SER A O 1
ATOM 1104 N N . VAL A 1 136 ? -21.063 2.588 14.247 1.00 82.25 136 VAL A N 1
ATOM 1105 C CA . VAL A 1 136 ? -21.614 3.501 15.261 1.00 82.25 136 VAL A CA 1
ATOM 1106 C C . VAL A 1 136 ? -23.091 3.785 14.984 1.00 82.25 136 VAL A C 1
ATOM 1108 O O . VAL A 1 136 ? -23.888 3.718 15.909 1.00 82.25 136 VAL A O 1
ATOM 1111 N N . HIS A 1 137 ? -23.467 4.044 13.726 1.00 72.25 137 HIS A N 1
ATOM 1112 C CA . HIS A 1 137 ? -24.858 4.355 13.366 1.00 72.25 137 HIS A CA 1
ATOM 1113 C C . HIS A 1 137 ? -25.787 3.140 13.462 1.00 72.25 137 HIS A C 1
ATOM 1115 O O . HIS A 1 137 ? -26.937 3.298 13.830 1.00 72.25 137 HIS A O 1
ATOM 1121 N N . GLY A 1 138 ? -25.300 1.926 13.187 1.00 65.94 138 GLY A N 1
ATOM 1122 C CA . GLY A 1 138 ? -26.100 0.700 13.314 1.00 65.94 138 GLY A CA 1
ATOM 1123 C C . GLY A 1 138 ? -26.288 0.190 14.750 1.00 65.94 138 GLY A C 1
ATOM 1124 O O . GLY A 1 138 ? -26.748 -0.933 14.926 1.00 65.94 138 GLY A O 1
ATOM 1125 N N . ARG A 1 139 ? -25.855 0.950 15.766 1.00 62.69 139 ARG A N 1
ATOM 1126 C CA . ARG A 1 139 ? -26.040 0.638 17.196 1.00 62.69 139 ARG A CA 1
ATOM 1127 C C . ARG A 1 139 ? -26.989 1.611 17.913 1.00 62.69 139 ARG A C 1
ATOM 1129 O O . ARG A 1 139 ? -27.126 1.489 19.128 1.00 62.69 139 ARG A O 1
ATOM 1136 N N . GLY A 1 140 ? -27.560 2.579 17.194 1.00 47.44 140 GLY A N 1
ATOM 1137 C CA . GLY A 1 140 ? -28.663 3.426 17.662 1.00 47.44 140 GLY A CA 1
ATOM 1138 C C . GLY A 1 140 ? -29.985 2.885 17.148 1.00 47.44 140 GLY A C 1
ATOM 1139 O O . GLY A 1 140 ? -30.976 3.029 17.888 1.00 47.44 140 GLY A O 1
#

Sequence (140 aa):
MVILQLAGKHFYFDTNSIPYDHFLYTFTHANIFHLSLNLIALFRFKPRVKTCLIGYVSCVLASFVPLASLPVPTCGMSGFIMGCYARRYHAYKLSLWRIILSNIVMAFIPLFNWRIHLLSFLIAYIIYGVIQKISVHGRG